Protein AF-A0A3R7E541-F1 (afdb_monomer_lite)

Structure (mmCIF, N/CA/C/O backbone):
data_AF-A0A3R7E541-F1
#
_entry.id   AF-A0A3R7E541-F1
#
loop_
_atom_site.group_PDB
_atom_site.id
_atom_site.type_symbol
_atom_site.label_atom_id
_atom_site.label_alt_id
_atom_site.label_comp_id
_atom_site.label_asym_id
_atom_site.label_entity_id
_atom_site.label_seq_id
_atom_site.pdbx_PDB_ins_code
_atom_site.Cartn_x
_atom_site.Cartn_y
_atom_site.Cartn_z
_atom_site.occupancy
_atom_site.B_iso_or_equiv
_atom_site.auth_seq_id
_atom_site.auth_comp_id
_atom_site.auth_asym_id
_atom_site.auth_atom_id
_atom_site.pdbx_PDB_model_num
ATOM 1 N N . MET A 1 1 ? 13.765 -0.729 16.289 1.00 45.84 1 MET A N 1
ATOM 2 C CA . MET A 1 1 ? 14.640 -0.623 15.097 1.00 45.84 1 MET A CA 1
ATOM 3 C C . MET A 1 1 ? 14.162 0.560 14.261 1.00 45.84 1 MET A C 1
ATOM 5 O O . MET A 1 1 ? 13.435 0.369 13.302 1.00 45.84 1 MET A O 1
ATOM 9 N N . THR A 1 2 ? 14.482 1.789 14.669 1.00 57.94 2 THR A N 1
ATOM 10 C CA . THR A 1 2 ? 14.036 3.013 13.983 1.00 57.94 2 THR A CA 1
ATOM 11 C C . THR A 1 2 ? 15.156 3.500 13.070 1.00 57.94 2 THR A C 1
ATOM 13 O O . THR A 1 2 ? 16.245 3.831 13.535 1.00 57.94 2 THR A O 1
ATOM 16 N N . LEU A 1 3 ? 14.934 3.464 11.756 1.00 66.19 3 LEU A N 1
ATOM 17 C CA . LEU A 1 3 ? 15.873 4.030 10.784 1.00 66.19 3 LEU A CA 1
ATOM 18 C C . LEU A 1 3 ? 15.785 5.560 10.832 1.00 66.19 3 LEU A C 1
ATOM 20 O O . LEU A 1 3 ? 14.710 6.106 11.062 1.00 66.19 3 LEU A O 1
ATOM 24 N N . ILE A 1 4 ? 16.917 6.243 10.643 1.00 73.56 4 ILE A N 1
ATOM 25 C CA . ILE A 1 4 ? 16.983 7.717 10.590 1.00 73.56 4 ILE A CA 1
ATOM 26 C C . ILE A 1 4 ? 16.303 8.229 9.313 1.00 73.56 4 ILE A C 1
ATOM 28 O O . ILE A 1 4 ? 15.654 9.271 9.307 1.00 73.56 4 ILE A O 1
ATOM 32 N N . THR A 1 5 ? 16.438 7.473 8.226 1.00 81.94 5 THR A N 1
ATOM 33 C CA . THR A 1 5 ? 15.821 7.784 6.941 1.00 81.94 5 THR A CA 1
ATOM 34 C C . THR A 1 5 ? 14.371 7.291 6.924 1.00 81.94 5 THR A C 1
ATOM 36 O O . THR A 1 5 ? 14.159 6.086 7.096 1.00 81.94 5 THR A O 1
ATOM 39 N N . PRO A 1 6 ? 13.376 8.174 6.715 1.00 84.62 6 PRO A N 1
ATOM 40 C CA . PRO A 1 6 ? 11.976 7.774 6.658 1.00 84.62 6 PRO A CA 1
ATOM 41 C C . PRO A 1 6 ? 11.667 6.988 5.379 1.00 84.62 6 PRO A C 1
ATOM 43 O O . PRO A 1 6 ? 12.275 7.206 4.329 1.00 84.62 6 PRO A O 1
ATOM 46 N N . GLU A 1 7 ? 10.683 6.095 5.457 1.00 88.88 7 GLU A N 1
ATOM 47 C CA . GLU A 1 7 ? 10.109 5.445 4.279 1.00 88.88 7 GLU A CA 1
ATOM 48 C C . GLU A 1 7 ? 9.089 6.384 3.620 1.00 88.88 7 GLU A C 1
ATOM 50 O O . GLU A 1 7 ? 8.198 6.917 4.280 1.00 88.88 7 GLU A O 1
ATOM 55 N N . THR A 1 8 ? 9.255 6.628 2.320 1.00 92.00 8 THR A N 1
ATOM 56 C CA . THR A 1 8 ? 8.498 7.632 1.547 1.00 92.00 8 THR A CA 1
ATOM 57 C C . THR A 1 8 ? 7.512 7.018 0.553 1.00 92.00 8 THR A C 1
ATOM 59 O O . THR A 1 8 ? 6.719 7.743 -0.043 1.00 92.00 8 THR A O 1
ATOM 62 N N . VAL A 1 9 ? 7.550 5.697 0.362 1.00 94.81 9 VAL A N 1
ATOM 63 C CA . VAL A 1 9 ? 6.665 4.951 -0.543 1.00 94.81 9 VAL A CA 1
ATOM 64 C C . VAL A 1 9 ? 5.692 4.081 0.254 1.00 94.81 9 VAL A C 1
ATOM 66 O O . VAL A 1 9 ? 6.038 3.616 1.337 1.00 94.81 9 VAL A O 1
ATOM 69 N N . PRO A 1 10 ? 4.475 3.821 -0.256 1.00 94.50 10 PRO A N 1
ATOM 70 C CA . PRO A 1 10 ? 3.484 3.018 0.460 1.00 94.50 10 PRO A CA 1
ATOM 71 C C . PRO A 1 10 ? 3.805 1.516 0.461 1.00 94.50 10 PRO A C 1
ATOM 73 O O . PRO A 1 10 ? 3.353 0.797 1.349 1.00 94.50 10 PRO A O 1
ATOM 76 N N . PHE A 1 11 ? 4.529 1.033 -0.551 1.00 96.25 11 PHE A N 1
ATOM 77 C CA . PHE A 1 11 ? 4.988 -0.349 -0.679 1.00 96.25 11 PHE A CA 1
ATOM 78 C C . PHE A 1 11 ? 6.099 -0.447 -1.728 1.00 96.25 11 PHE A C 1
ATOM 80 O O . PHE A 1 11 ? 6.320 0.467 -2.524 1.00 96.25 11 PHE A O 1
ATOM 87 N N . ARG A 1 12 ? 6.789 -1.590 -1.753 1.00 95.56 12 ARG A N 1
ATOM 88 C CA . ARG A 1 12 ? 7.852 -1.869 -2.720 1.00 95.56 12 ARG A CA 1
ATOM 89 C C . ARG A 1 12 ? 7.282 -2.167 -4.106 1.00 95.56 12 ARG A C 1
ATOM 91 O O . ARG A 1 12 ? 6.665 -3.208 -4.308 1.00 95.56 12 ARG A O 1
ATOM 98 N N . LEU A 1 13 ? 7.556 -1.281 -5.059 1.00 95.88 13 LEU A N 1
ATOM 99 C CA . LEU A 1 13 ? 7.254 -1.470 -6.478 1.00 95.88 13 LEU A CA 1
ATOM 100 C C . LEU A 1 13 ? 8.389 -0.888 -7.333 1.00 95.88 13 LEU A C 1
ATOM 102 O O . LEU A 1 13 ? 8.226 0.120 -8.014 1.00 95.88 13 LEU A O 1
ATOM 106 N N . THR A 1 14 ? 9.567 -1.500 -7.223 1.00 94.12 14 THR A N 1
ATOM 107 C CA . THR A 1 14 ? 10.782 -1.082 -7.937 1.00 94.12 14 THR A CA 1
ATOM 108 C C . THR A 1 14 ? 10.756 -1.507 -9.405 1.00 94.12 14 THR A C 1
ATOM 110 O O . THR A 1 14 ? 9.825 -2.193 -9.841 1.00 94.12 14 THR A O 1
ATOM 113 N N . ARG A 1 15 ? 11.760 -1.099 -10.189 1.00 93.12 15 ARG A N 1
ATOM 114 C CA . ARG A 1 15 ? 11.802 -1.395 -11.624 1.00 93.12 15 ARG A CA 1
ATOM 115 C C . ARG A 1 15 ? 11.861 -2.896 -11.881 1.00 93.12 15 ARG A C 1
ATOM 117 O O . ARG A 1 15 ? 11.079 -3.372 -12.688 1.00 93.12 15 ARG A O 1
ATOM 124 N N . ASP A 1 16 ? 12.684 -3.646 -11.159 1.00 94.56 16 ASP A N 1
ATOM 125 C CA . ASP A 1 16 ? 12.853 -5.088 -11.354 1.00 94.56 16 ASP A CA 1
ATOM 126 C C . ASP A 1 16 ? 11.559 -5.852 -11.014 1.00 94.56 16 ASP A C 1
ATOM 128 O O . ASP A 1 16 ? 11.212 -6.832 -11.676 1.00 94.56 16 ASP A O 1
ATOM 132 N N . VAL A 1 17 ? 10.788 -5.375 -10.025 1.00 94.69 17 VAL A N 1
ATOM 133 C CA . VAL A 1 17 ? 9.454 -5.925 -9.719 1.00 94.69 17 VAL A CA 1
ATOM 134 C C . VAL A 1 17 ? 8.478 -5.660 -10.866 1.00 94.69 17 VAL A C 1
ATOM 136 O O . VAL A 1 17 ? 7.712 -6.551 -11.229 1.00 94.69 17 VAL A O 1
ATOM 139 N N . VAL A 1 18 ? 8.496 -4.453 -11.442 1.00 95.19 18 VAL A N 1
ATOM 140 C CA . VAL A 1 18 ? 7.636 -4.087 -12.580 1.00 95.19 18 VAL A CA 1
ATOM 141 C C . VAL A 1 18 ? 8.036 -4.847 -13.846 1.00 95.19 18 VAL A C 1
ATOM 143 O O . VAL A 1 18 ? 7.162 -5.364 -14.539 1.00 95.19 18 VAL A O 1
ATOM 146 N N . ASP A 1 19 ? 9.333 -4.976 -14.117 1.00 94.38 19 ASP A N 1
ATOM 147 C CA . ASP A 1 19 ? 9.877 -5.706 -15.265 1.00 94.38 19 ASP A CA 1
ATOM 148 C C . ASP A 1 19 ? 9.519 -7.199 -15.189 1.00 94.38 19 ASP A C 1
ATOM 150 O O . ASP A 1 19 ? 9.182 -7.819 -16.201 1.00 94.38 19 ASP A O 1
ATOM 154 N N . GLY A 1 20 ? 9.475 -7.766 -13.977 1.00 93.50 20 GLY A N 1
ATOM 155 C CA . GLY A 1 20 ? 8.997 -9.129 -13.729 1.00 93.50 20 GLY A CA 1
ATOM 156 C C . GLY A 1 20 ? 7.530 -9.377 -14.117 1.00 93.50 20 GLY A C 1
ATOM 157 O O . GLY A 1 20 ? 7.135 -10.531 -14.281 1.00 93.50 20 GLY A O 1
ATOM 158 N N . MET A 1 21 ? 6.719 -8.328 -14.309 1.00 94.75 21 MET A N 1
ATOM 159 C CA . MET A 1 21 ? 5.319 -8.441 -14.754 1.00 94.75 21 MET A CA 1
ATOM 160 C C . MET A 1 21 ? 5.177 -8.550 -16.285 1.00 94.75 21 MET A C 1
ATOM 162 O O . MET A 1 21 ? 4.072 -8.757 -16.795 1.00 94.75 21 MET A O 1
ATOM 166 N N . GLY A 1 22 ? 6.283 -8.448 -17.029 1.00 93.31 22 GLY A N 1
ATOM 167 C CA . GLY A 1 22 ? 6.318 -8.560 -18.485 1.00 93.31 22 GLY A CA 1
ATOM 168 C C . GLY A 1 22 ? 5.964 -7.258 -19.207 1.00 93.31 22 GLY A C 1
ATOM 169 O O . GLY A 1 22 ? 5.999 -6.171 -18.639 1.00 93.31 22 GLY A O 1
ATOM 170 N N . CYS A 1 23 ? 5.605 -7.359 -20.489 1.00 92.88 23 CYS A N 1
ATOM 171 C CA . CYS A 1 23 ? 5.428 -6.195 -21.368 1.00 92.88 23 CYS A CA 1
ATOM 172 C C . CYS A 1 23 ? 4.313 -5.226 -20.943 1.00 92.88 23 CYS A C 1
ATOM 174 O O . CYS A 1 23 ? 4.368 -4.052 -21.293 1.00 92.88 23 CYS A O 1
ATOM 176 N N . ASN A 1 24 ? 3.320 -5.704 -20.188 1.00 92.81 24 ASN A N 1
ATOM 177 C CA . ASN A 1 24 ? 2.226 -4.873 -19.686 1.00 92.81 24 ASN A CA 1
ATOM 178 C C . ASN A 1 24 ? 2.573 -4.159 -18.368 1.00 92.81 24 ASN A C 1
ATOM 180 O O . ASN A 1 24 ? 1.816 -3.290 -17.938 1.00 92.81 24 ASN A O 1
ATOM 184 N N . GLY A 1 25 ? 3.678 -4.530 -17.708 1.00 93.88 25 GLY A N 1
ATOM 185 C CA . GLY A 1 25 ? 4.076 -3.976 -16.417 1.00 93.88 25 GLY A CA 1
ATOM 186 C C . GLY A 1 25 ? 2.926 -3.977 -15.402 1.00 93.88 25 GLY A C 1
ATOM 187 O O . GLY A 1 25 ? 2.244 -4.982 -15.191 1.00 93.88 25 GLY A O 1
ATOM 188 N N . VAL A 1 26 ? 2.675 -2.808 -14.808 1.00 95.19 26 VAL A N 1
ATOM 189 C CA . VAL A 1 26 ? 1.605 -2.612 -13.815 1.00 95.19 26 VAL A CA 1
ATOM 190 C C . VAL A 1 26 ? 0.214 -2.461 -14.434 1.00 95.19 26 VAL A C 1
ATOM 192 O O . VAL A 1 26 ? -0.773 -2.750 -13.759 1.00 95.19 26 VAL A O 1
ATOM 195 N N . ASP A 1 27 ? 0.113 -2.056 -15.703 1.00 91.62 27 ASP A N 1
ATOM 196 C CA . ASP A 1 27 ? -1.146 -1.674 -16.369 1.00 91.62 27 ASP A CA 1
ATOM 197 C C . ASP A 1 27 ? -1.994 -2.887 -16.811 1.00 91.62 27 ASP A C 1
ATOM 199 O O . ASP A 1 27 ? -2.972 -2.755 -17.544 1.00 91.62 27 ASP A O 1
ATOM 203 N N . GLY A 1 28 ? -1.634 -4.090 -16.356 1.00 90.50 28 GLY A N 1
ATOM 204 C CA . GLY A 1 28 ? -2.333 -5.336 -16.650 1.00 90.50 28 GLY A CA 1
ATOM 205 C C . GLY A 1 28 ? -2.951 -5.994 -15.416 1.00 90.50 28 GLY A C 1
ATOM 206 O O . GLY A 1 28 ? -3.745 -5.412 -14.676 1.00 90.50 28 GLY A O 1
ATOM 207 N N . VAL A 1 29 ? -2.589 -7.262 -15.209 1.00 94.94 29 VAL A N 1
ATOM 208 C CA . VAL A 1 29 ? -3.152 -8.115 -14.150 1.00 94.94 29 VAL A CA 1
ATOM 209 C C . VAL A 1 29 ? -2.912 -7.525 -12.760 1.00 94.94 29 VAL A C 1
ATOM 211 O O . VAL A 1 29 ? -3.794 -7.613 -11.913 1.00 94.94 29 VAL A O 1
ATOM 214 N N . PHE A 1 30 ? -1.760 -6.886 -12.537 1.00 96.44 30 PHE A N 1
ATOM 215 C CA . PHE A 1 30 ? -1.405 -6.306 -11.244 1.00 96.44 30 PHE A CA 1
ATOM 216 C C . PHE A 1 30 ? -2.421 -5.256 -10.775 1.00 96.44 30 PHE A C 1
ATOM 218 O O . PHE A 1 30 ? -3.035 -5.447 -9.727 1.00 96.44 30 PHE A O 1
ATOM 225 N N . THR A 1 31 ? -2.673 -4.209 -11.573 1.00 97.44 31 THR A N 1
ATOM 226 C CA . THR A 1 31 ? -3.649 -3.159 -11.221 1.00 97.44 31 THR A CA 1
ATOM 227 C C . THR A 1 31 ? -5.036 -3.748 -10.975 1.00 97.44 31 THR A C 1
ATOM 229 O O . THR A 1 31 ? -5.644 -3.471 -9.942 1.00 97.44 31 THR A O 1
ATOM 232 N N . ARG A 1 32 ? -5.505 -4.647 -11.850 1.00 96.88 32 ARG A N 1
ATOM 233 C CA . ARG A 1 32 ? -6.822 -5.284 -11.694 1.00 96.88 32 ARG A CA 1
ATOM 234 C C . ARG A 1 32 ? -6.922 -6.118 -10.411 1.00 96.88 32 ARG A C 1
ATOM 236 O O . ARG A 1 32 ? -7.931 -6.062 -9.714 1.00 96.88 32 ARG A O 1
ATOM 243 N N . CYS A 1 33 ? -5.882 -6.877 -10.071 1.00 97.69 33 CYS A N 1
ATOM 244 C CA . CYS A 1 33 ? -5.830 -7.640 -8.824 1.00 97.69 33 CYS A CA 1
ATOM 245 C C . CYS A 1 33 ? -5.812 -6.724 -7.593 1.00 97.69 33 CYS A C 1
ATOM 247 O O . CYS A 1 3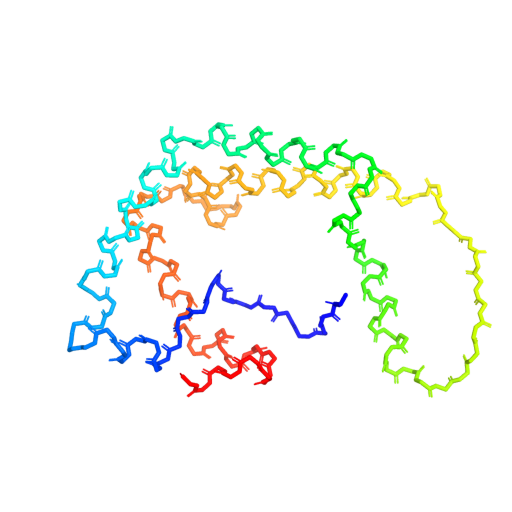3 ? -6.484 -7.024 -6.603 1.00 97.69 33 CYS A O 1
ATOM 249 N N . CYS A 1 34 ? -5.088 -5.604 -7.646 1.00 97.94 34 CYS A N 1
ATOM 250 C CA . CYS A 1 34 ? -5.081 -4.603 -6.581 1.00 97.94 34 CYS A CA 1
ATOM 251 C C . CYS A 1 34 ? -6.464 -3.972 -6.386 1.00 97.94 34 CYS A C 1
ATOM 253 O O . CYS A 1 34 ? -6.906 -3.844 -5.247 1.00 97.94 34 CYS A O 1
ATOM 255 N N . GLU A 1 35 ? -7.173 -3.640 -7.467 1.00 98.00 35 GLU A N 1
ATOM 256 C CA . GLU A 1 35 ? -8.538 -3.104 -7.407 1.00 98.00 35 GLU A CA 1
ATOM 257 C C . GLU A 1 35 ? -9.510 -4.090 -6.758 1.00 98.00 35 GLU A C 1
ATOM 259 O O . GLU A 1 35 ? -10.222 -3.726 -5.823 1.00 98.00 35 GLU A O 1
ATOM 264 N N . GLU A 1 36 ? -9.522 -5.352 -7.192 1.00 98.25 36 GLU A N 1
ATOM 265 C CA . GLU A 1 36 ? -10.402 -6.369 -6.602 1.00 98.25 36 GLU A CA 1
ATOM 266 C C . GLU A 1 36 ? -10.062 -6.642 -5.132 1.00 98.25 36 GLU A C 1
ATOM 268 O O . GLU A 1 36 ? -10.955 -6.729 -4.284 1.00 98.25 36 GLU A O 1
ATOM 273 N N . THR A 1 37 ? -8.773 -6.693 -4.795 1.00 98.00 37 THR A N 1
ATOM 274 C CA . THR A 1 37 ? -8.327 -6.846 -3.406 1.00 98.00 37 THR A CA 1
ATOM 275 C C . THR A 1 37 ? -8.792 -5.664 -2.559 1.00 98.00 37 THR A C 1
ATOM 277 O O . THR A 1 37 ? -9.381 -5.855 -1.494 1.00 98.00 37 THR A O 1
ATOM 280 N N . LEU A 1 38 ? -8.605 -4.435 -3.045 1.00 97.94 38 LEU A N 1
ATOM 281 C CA . LEU A 1 38 ? -8.994 -3.230 -2.324 1.00 97.94 38 LEU A CA 1
ATOM 282 C C . LEU A 1 38 ? -10.517 -3.122 -2.174 1.00 97.94 38 LEU A C 1
ATOM 284 O O . LEU A 1 38 ? -10.982 -2.749 -1.099 1.00 97.94 38 LEU A O 1
ATOM 288 N N . LYS A 1 39 ? -11.310 -3.545 -3.170 1.00 98.06 39 LYS A N 1
ATOM 289 C CA . LYS A 1 39 ? -12.777 -3.670 -3.042 1.00 98.06 39 LYS A CA 1
ATOM 290 C C . LYS A 1 39 ? -13.159 -4.577 -1.872 1.00 98.06 39 LYS A C 1
ATOM 292 O O . LYS A 1 39 ? -14.031 -4.216 -1.079 1.00 98.06 39 LYS A O 1
ATOM 297 N N . VAL A 1 40 ? -12.506 -5.734 -1.732 1.00 97.94 40 VAL A N 1
ATOM 298 C CA . VAL A 1 40 ? -12.761 -6.665 -0.619 1.00 97.94 40 VAL A CA 1
ATOM 299 C C . VAL A 1 40 ? -12.343 -6.053 0.720 1.00 97.94 40 VAL A C 1
ATOM 301 O O . VAL A 1 40 ? -13.123 -6.116 1.675 1.00 97.94 40 VAL A O 1
ATOM 304 N N . LEU A 1 41 ? -11.171 -5.414 0.780 1.00 97.12 41 LEU A N 1
ATOM 305 C CA . LEU A 1 41 ? -10.682 -4.732 1.982 1.00 97.12 41 LEU A CA 1
ATOM 306 C C . LEU A 1 41 ? -11.646 -3.629 2.434 1.00 97.12 41 LEU A C 1
ATOM 308 O O . LEU A 1 41 ? -12.034 -3.612 3.599 1.00 97.12 41 LEU A O 1
ATOM 312 N N . ARG A 1 42 ? -12.112 -2.766 1.519 1.00 96.38 42 ARG A N 1
ATOM 313 C CA . ARG A 1 42 ? -13.102 -1.721 1.834 1.00 96.38 42 ARG A CA 1
ATOM 314 C C . ARG A 1 42 ? -14.440 -2.328 2.277 1.00 96.38 42 ARG A C 1
ATOM 316 O O . ARG A 1 42 ? -15.000 -1.912 3.289 1.00 96.38 42 ARG A O 1
ATOM 323 N N . LYS A 1 43 ? -14.930 -3.372 1.591 1.00 97.19 43 LYS A N 1
ATOM 324 C CA . LYS A 1 43 ? -16.187 -4.073 1.938 1.00 97.19 43 LYS A CA 1
ATOM 325 C C . LYS A 1 43 ? -16.153 -4.699 3.337 1.00 97.19 43 LYS A C 1
ATOM 327 O O . LYS A 1 43 ? -17.187 -4.780 3.998 1.00 97.19 43 LYS A O 1
ATOM 332 N N . LYS A 1 44 ? -14.988 -5.178 3.779 1.00 96.88 44 LYS A N 1
ATOM 333 C CA . LYS A 1 44 ? -14.773 -5.786 5.102 1.00 96.88 44 LYS A CA 1
ATOM 334 C C . LYS A 1 44 ? -13.987 -4.879 6.056 1.00 96.88 44 LYS A C 1
ATOM 336 O O . LYS A 1 44 ? -13.466 -5.365 7.057 1.00 96.88 44 LYS A O 1
ATOM 341 N N . GLY A 1 45 ? -13.973 -3.567 5.805 1.00 95.62 45 GLY A N 1
ATOM 342 C CA . GLY A 1 45 ? -13.166 -2.607 6.560 1.00 95.62 45 GLY A CA 1
ATOM 343 C C . GLY A 1 45 ? -13.458 -2.590 8.062 1.00 95.62 45 GLY A C 1
ATOM 344 O O . GLY A 1 45 ? -12.527 -2.517 8.855 1.00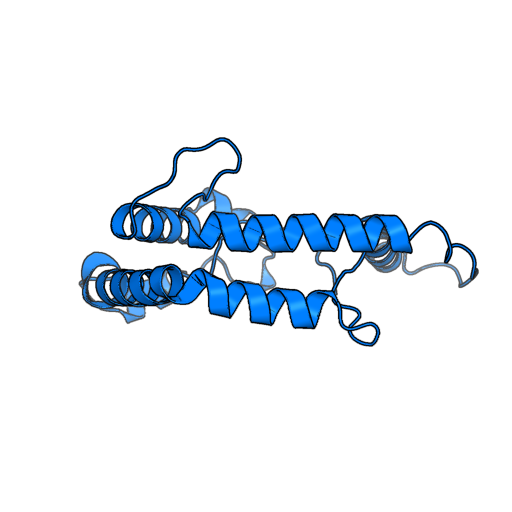 95.62 45 GLY A O 1
ATOM 345 N N . ASN A 1 46 ? -14.723 -2.762 8.467 1.00 94.25 46 ASN A N 1
ATOM 346 C CA . ASN A 1 46 ? -15.093 -2.827 9.888 1.00 94.25 46 ASN A CA 1
ATOM 347 C C . ASN A 1 46 ? -14.444 -4.018 10.604 1.00 94.25 46 ASN A C 1
ATOM 349 O O . ASN A 1 46 ? -13.935 -3.856 11.704 1.00 94.25 46 ASN A O 1
ATOM 353 N N . ALA A 1 47 ? -14.410 -5.196 9.970 1.00 95.69 47 ALA A N 1
ATOM 354 C CA . ALA A 1 47 ? -13.788 -6.378 10.565 1.00 95.69 47 ALA A CA 1
ATOM 355 C C . ALA A 1 47 ? -12.272 -6.187 10.732 1.00 95.69 47 ALA A C 1
ATOM 357 O O . ALA A 1 47 ? -11.716 -6.554 11.762 1.00 95.69 47 ALA A O 1
ATOM 358 N N . LEU A 1 48 ? -11.616 -5.568 9.744 1.00 94.12 48 LEU A N 1
ATOM 359 C CA . LEU A 1 48 ? -10.193 -5.230 9.825 1.00 94.12 48 LEU A CA 1
ATOM 360 C C . LEU A 1 48 ? -9.918 -4.209 10.934 1.00 94.12 48 LEU A C 1
ATOM 362 O O . LEU A 1 48 ? -8.986 -4.398 11.709 1.00 94.12 48 LEU A O 1
ATOM 366 N N . ALA A 1 49 ? -10.744 -3.165 11.045 1.00 92.81 49 ALA A N 1
ATOM 367 C CA . ALA A 1 49 ? -10.617 -2.164 12.100 1.00 92.81 49 ALA A CA 1
ATOM 368 C C . ALA A 1 49 ? -10.769 -2.781 13.497 1.00 92.81 49 ALA A C 1
ATOM 370 O O . ALA A 1 49 ? -9.966 -2.474 14.368 1.00 92.81 49 ALA A O 1
ATOM 371 N N . THR A 1 50 ? -11.721 -3.701 13.690 1.00 93.38 50 THR A N 1
ATOM 372 C CA . THR A 1 50 ? -11.890 -4.419 14.963 1.00 93.38 50 THR A CA 1
ATOM 373 C C . THR A 1 50 ? -10.671 -5.269 15.312 1.00 93.38 50 THR A C 1
ATOM 375 O O . THR A 1 50 ? -10.241 -5.280 16.459 1.00 93.38 50 THR A O 1
ATOM 378 N N . ILE A 1 51 ? -10.077 -5.967 14.338 1.00 92.50 51 ILE A N 1
ATOM 379 C CA . ILE A 1 51 ? -8.859 -6.753 14.584 1.00 92.50 51 ILE A CA 1
ATOM 380 C C . ILE A 1 51 ? -7.711 -5.833 15.024 1.00 92.50 51 ILE A C 1
ATOM 382 O O . ILE A 1 51 ? -7.017 -6.141 15.987 1.00 92.50 51 ILE A O 1
ATOM 386 N N . VAL A 1 52 ? -7.530 -4.690 14.353 1.00 89.38 52 VAL A N 1
ATOM 387 C CA . VAL A 1 52 ? -6.498 -3.703 14.715 1.00 89.38 52 VAL A CA 1
ATOM 388 C C . VAL A 1 52 ? -6.768 -3.087 16.092 1.00 89.38 52 VAL A C 1
ATOM 390 O O . VAL A 1 52 ? -5.835 -2.952 16.875 1.00 89.38 52 VAL A O 1
ATOM 393 N N . GLU A 1 53 ? -8.024 -2.769 16.417 1.00 88.56 53 GLU A N 1
ATOM 394 C CA . GLU A 1 53 ? -8.439 -2.294 17.747 1.00 88.56 53 GLU A CA 1
ATOM 395 C C . GLU A 1 53 ? -8.022 -3.274 18.848 1.00 88.56 53 GLU A C 1
ATOM 397 O O . GLU A 1 53 ? -7.442 -2.856 19.847 1.00 88.56 53 GLU A O 1
ATOM 402 N N . VAL A 1 54 ? -8.239 -4.577 18.646 1.00 89.94 54 VAL A N 1
ATOM 403 C CA . VAL A 1 54 ? -7.843 -5.606 19.620 1.00 89.94 54 VAL A CA 1
ATOM 404 C C . VAL A 1 54 ? -6.333 -5.601 19.867 1.00 89.94 54 VAL A C 1
ATOM 406 O O . VAL A 1 54 ? -5.919 -5.630 21.020 1.00 89.94 54 VAL A O 1
ATOM 409 N N . PHE A 1 55 ? -5.510 -5.522 18.817 1.00 84.44 55 PHE A N 1
ATOM 410 C CA . PHE A 1 55 ? -4.049 -5.489 18.973 1.00 84.44 55 PHE A CA 1
ATOM 411 C C . PHE A 1 55 ? -3.539 -4.206 19.632 1.00 84.44 55 PHE A C 1
ATOM 413 O O . PHE A 1 55 ? -2.552 -4.242 20.359 1.00 84.44 55 PHE A O 1
ATOM 420 N N . ILE A 1 56 ? -4.197 -3.076 19.373 1.00 82.81 56 ILE A N 1
ATOM 421 C CA . ILE A 1 56 ? -3.814 -1.784 19.944 1.00 82.81 56 ILE A CA 1
ATOM 422 C C . ILE A 1 56 ? -4.092 -1.727 21.451 1.00 82.81 56 ILE A C 1
ATOM 424 O O . ILE A 1 56 ? -3.332 -1.098 22.184 1.00 82.81 56 ILE A O 1
ATOM 428 N N . HIS A 1 57 ? -5.166 -2.377 21.899 1.00 80.69 57 HIS A N 1
ATOM 429 C CA . HIS A 1 57 ? -5.569 -2.425 23.303 1.00 80.69 57 HIS A CA 1
ATOM 430 C C . HIS A 1 57 ? -4.958 -3.599 24.086 1.00 80.69 57 HIS A C 1
ATOM 432 O O . HIS A 1 57 ? -5.269 -3.748 25.267 1.00 80.69 57 HIS A O 1
ATOM 438 N N . ASP A 1 58 ? -4.114 -4.431 23.466 1.00 84.19 58 ASP A N 1
ATOM 439 C CA . ASP A 1 58 ? -3.418 -5.515 24.164 1.00 84.19 58 ASP A CA 1
ATOM 440 C C . ASP A 1 58 ? -2.292 -4.940 25.051 1.00 84.19 58 ASP A C 1
ATOM 442 O O . ASP A 1 58 ? -1.295 -4.439 24.521 1.00 84.19 58 ASP A O 1
ATOM 446 N N . PRO A 1 59 ? -2.399 -5.026 26.395 1.00 74.19 59 PRO A N 1
ATOM 447 C CA . PRO A 1 59 ? -1.419 -4.444 27.314 1.00 74.19 59 PRO A CA 1
ATOM 448 C C . PRO A 1 59 ? -0.050 -5.141 27.273 1.00 74.19 59 PRO A C 1
ATOM 450 O O . PRO A 1 59 ? 0.917 -4.626 27.829 1.00 74.19 59 PRO A O 1
ATOM 453 N N . LEU A 1 60 ? 0.054 -6.319 26.647 1.00 74.88 60 LEU A N 1
ATOM 454 C CA . LEU A 1 60 ? 1.312 -7.055 26.507 1.00 74.88 60 LEU A CA 1
ATOM 455 C C . LEU A 1 60 ? 2.034 -6.745 25.190 1.00 74.88 60 LEU A C 1
ATOM 457 O O . LEU A 1 60 ? 3.195 -7.130 25.021 1.00 74.88 60 LEU A O 1
ATOM 461 N N . TYR A 1 61 ? 1.376 -6.061 24.253 1.00 66.31 61 TYR A N 1
ATOM 462 C CA . TYR A 1 61 ? 1.914 -5.815 22.923 1.00 66.31 61 TYR A CA 1
ATOM 463 C C . TYR A 1 61 ? 2.465 -4.391 22.806 1.00 66.31 61 TYR A C 1
ATOM 465 O O . TYR A 1 61 ? 1.737 -3.424 22.613 1.00 66.31 61 TYR A O 1
ATOM 473 N N . ASN A 1 62 ? 3.789 -4.247 22.896 1.00 66.88 62 ASN A N 1
ATOM 474 C CA . ASN A 1 62 ? 4.452 -2.944 22.818 1.00 66.88 62 ASN A CA 1
ATOM 475 C C . ASN A 1 62 ? 4.788 -2.588 21.354 1.00 66.88 62 ASN A C 1
ATOM 477 O O . ASN A 1 62 ? 5.913 -2.772 20.885 1.00 66.88 62 ASN A O 1
ATOM 481 N N . TRP A 1 63 ? 3.772 -2.162 20.600 1.00 70.12 63 TRP A N 1
ATOM 482 C CA . TRP A 1 63 ? 3.844 -1.938 19.147 1.00 70.12 63 TRP A CA 1
ATOM 483 C C . TRP A 1 63 ? 4.265 -0.523 18.744 1.00 70.12 63 TRP A C 1
ATOM 485 O O . TRP A 1 63 ? 4.744 -0.309 17.627 1.00 70.12 63 TRP A O 1
ATOM 495 N N . THR A 1 64 ? 4.122 0.445 19.648 1.00 64.75 64 THR A N 1
ATOM 496 C CA . THR A 1 64 ? 4.561 1.825 19.444 1.00 64.75 64 THR A CA 1
ATOM 497 C C . THR A 1 64 ? 5.917 2.068 20.086 1.00 64.75 64 THR A C 1
ATOM 499 O O . THR A 1 64 ? 6.088 1.906 21.292 1.00 64.75 64 THR A O 1
ATOM 502 N N . LEU A 1 65 ? 6.871 2.570 19.306 1.00 62.56 65 LEU A N 1
ATOM 503 C CA . LEU A 1 65 ? 7.971 3.352 19.863 1.00 62.56 65 LEU A CA 1
ATOM 504 C C . LEU A 1 65 ? 7.506 4.805 19.890 1.00 62.56 65 LEU A C 1
ATOM 506 O O . LEU A 1 65 ? 7.184 5.352 18.833 1.00 62.56 65 LEU A O 1
ATOM 510 N N . SER A 1 66 ? 7.459 5.427 21.071 1.00 63.88 66 SER A N 1
ATOM 511 C CA . SER A 1 66 ? 7.182 6.862 21.144 1.00 63.88 66 SER A CA 1
ATOM 512 C C . SER A 1 66 ? 8.231 7.611 20.304 1.00 63.88 66 SER A C 1
ATOM 514 O O . SER A 1 66 ? 9.399 7.204 20.283 1.00 63.88 66 SER A O 1
ATOM 516 N N . PRO A 1 67 ? 7.864 8.684 19.579 1.00 61.31 67 PRO A N 1
ATOM 517 C CA . PRO A 1 67 ? 8.817 9.441 18.766 1.00 61.31 67 PRO A CA 1
ATOM 518 C C . PRO A 1 67 ? 10.047 9.900 19.565 1.00 61.31 67 PRO A C 1
ATOM 520 O O . PRO A 1 67 ? 11.156 9.896 19.036 1.00 61.31 67 PRO A O 1
ATOM 523 N N . GLY A 1 68 ? 9.872 10.202 20.858 1.00 64.31 68 GLY A N 1
ATOM 524 C CA . GLY A 1 68 ? 10.964 10.495 21.790 1.00 64.31 68 GLY A CA 1
ATOM 525 C C . GLY A 1 68 ? 11.925 9.317 21.974 1.00 64.31 68 GLY A C 1
ATOM 526 O O . GLY A 1 68 ? 13.128 9.475 21.779 1.00 64.31 68 GLY A O 1
ATOM 527 N N . ARG A 1 69 ? 11.410 8.108 22.241 1.00 66.56 69 ARG A N 1
ATOM 528 C CA . ARG A 1 69 ? 12.227 6.883 22.337 1.00 66.56 69 ARG A CA 1
ATOM 529 C C . ARG A 1 69 ? 12.865 6.502 20.999 1.00 66.56 69 ARG A C 1
ATOM 531 O O . ARG A 1 69 ? 13.997 6.031 20.973 1.00 66.56 69 ARG A O 1
ATOM 538 N N . ALA A 1 70 ? 12.178 6.734 19.880 1.00 67.19 70 ALA A N 1
ATOM 539 C CA . ALA A 1 70 ? 12.719 6.509 18.542 1.00 67.19 70 ALA A CA 1
ATOM 540 C C . ALA A 1 70 ? 13.924 7.415 18.247 1.00 67.19 70 ALA A C 1
ATOM 542 O O . ALA A 1 70 ? 14.913 6.926 17.701 1.00 67.19 70 ALA A O 1
ATOM 543 N N . LEU A 1 71 ? 13.846 8.695 18.634 1.00 65.94 71 LEU A N 1
ATOM 544 C CA . LEU A 1 71 ? 14.930 9.674 18.520 1.00 65.94 71 LEU A CA 1
ATOM 545 C C . LEU A 1 71 ? 16.076 9.379 19.492 1.00 65.94 71 LEU A C 1
ATOM 547 O O . LEU A 1 71 ? 17.231 9.526 19.108 1.00 65.94 71 LEU A O 1
ATOM 551 N N . GLN A 1 72 ? 15.777 8.933 20.715 1.00 68.50 72 GLN A N 1
ATOM 552 C CA . GLN A 1 72 ? 16.787 8.508 21.688 1.00 68.50 72 GLN A CA 1
ATOM 553 C C . GLN A 1 72 ? 17.595 7.325 21.135 1.00 68.50 72 GLN A C 1
ATOM 555 O O . GLN A 1 72 ? 18.804 7.423 20.989 1.00 68.50 72 GLN A O 1
ATOM 560 N N . VAL A 1 73 ? 16.918 6.274 20.655 1.00 67.56 73 VAL A N 1
ATOM 561 C CA . VAL A 1 73 ? 17.560 5.106 20.021 1.00 67.56 73 VAL A CA 1
ATOM 562 C C . VAL A 1 73 ? 18.346 5.482 18.755 1.00 67.56 73 VAL A C 1
ATOM 564 O O . VAL A 1 73 ? 19.315 4.808 18.400 1.00 67.56 73 VAL A O 1
ATOM 567 N N . GLN A 1 74 ? 17.933 6.535 18.043 1.00 68.44 74 GLN A N 1
ATOM 568 C CA . GLN A 1 74 ? 18.678 7.070 16.900 1.00 68.44 74 GLN A CA 1
ATOM 569 C C . GLN A 1 74 ? 19.922 7.862 17.333 1.00 68.44 74 GLN A C 1
ATOM 571 O O . GLN A 1 74 ? 20.958 7.718 16.686 1.00 68.44 74 GLN A O 1
ATOM 576 N N . LYS A 1 75 ? 19.845 8.649 18.417 1.00 67.44 75 LYS A N 1
ATOM 577 C CA . LYS A 1 75 ? 20.984 9.371 19.014 1.00 67.44 75 LYS A CA 1
ATOM 578 C C . LYS A 1 75 ? 22.013 8.409 19.602 1.00 67.44 75 LYS A C 1
ATOM 580 O O . LYS A 1 75 ? 23.183 8.508 19.256 1.00 67.44 75 LYS A O 1
ATOM 585 N N . ASP A 1 76 ? 21.564 7.411 20.357 1.00 63.28 76 ASP A N 1
ATOM 586 C CA . ASP A 1 76 ? 22.423 6.403 20.992 1.00 63.28 76 ASP A CA 1
ATOM 587 C C . ASP A 1 76 ? 23.173 5.532 19.960 1.00 63.28 76 ASP A C 1
ATOM 589 O O . ASP A 1 76 ? 24.196 4.927 20.260 1.00 63.28 76 ASP A O 1
ATOM 593 N N . LYS A 1 77 ? 22.687 5.460 18.710 1.00 60.53 77 LYS A N 1
ATOM 594 C CA . LYS A 1 77 ? 23.396 4.804 17.595 1.00 60.53 77 LYS A CA 1
ATOM 595 C C . LYS A 1 77 ? 24.412 5.698 16.883 1.00 60.53 77 LYS A C 1
ATOM 597 O O . LYS A 1 77 ? 25.262 5.164 16.172 1.00 60.53 77 LYS A O 1
ATOM 602 N N . ALA A 1 78 ? 24.291 7.018 17.010 1.00 56.84 78 ALA A N 1
ATOM 603 C CA . ALA A 1 78 ? 25.231 7.986 16.452 1.00 56.84 78 ALA A CA 1
ATOM 604 C C . ALA A 1 78 ? 26.381 8.280 17.432 1.00 56.84 78 ALA A C 1
ATOM 606 O O . ALA A 1 78 ? 27.525 8.392 16.996 1.00 56.84 78 ALA A O 1
ATOM 607 N N . ASP A 1 79 ? 26.085 8.310 18.734 1.00 50.31 79 ASP A N 1
ATOM 608 C CA . ASP A 1 79 ? 27.040 8.532 19.824 1.00 50.31 79 ASP A CA 1
ATOM 609 C C . ASP A 1 79 ? 27.413 7.202 20.496 1.00 50.31 79 ASP A C 1
ATOM 611 O O . ASP A 1 79 ? 26.958 6.878 21.588 1.00 50.31 79 ASP A O 1
ATOM 615 N N . ASN A 1 80 ? 28.253 6.398 19.843 1.00 50.44 80 ASN A N 1
ATOM 616 C CA . ASN A 1 80 ? 28.817 5.196 20.465 1.00 50.44 80 ASN A CA 1
ATOM 617 C C . ASN A 1 80 ? 30.149 5.516 21.171 1.00 50.44 80 ASN A C 1
ATOM 619 O O . ASN A 1 80 ? 31.169 4.893 20.893 1.00 50.44 80 ASN A O 1
ATOM 623 N N . ASP A 1 81 ? 30.124 6.510 22.062 1.00 45.25 81 ASP A N 1
ATOM 624 C CA . ASP A 1 81 ? 31.129 6.723 23.103 1.00 45.25 81 ASP A CA 1
ATOM 625 C C . ASP A 1 81 ? 30.447 7.363 24.328 1.00 45.25 81 ASP A C 1
ATOM 627 O O . ASP A 1 81 ? 29.830 8.420 24.234 1.00 45.25 81 ASP A O 1
ATOM 631 N N . VAL A 1 82 ? 30.630 6.727 25.490 1.00 37.38 82 VAL A N 1
ATOM 632 C CA . VAL A 1 82 ? 30.226 7.149 26.850 1.00 37.38 82 VAL A CA 1
ATOM 633 C C . VAL A 1 82 ? 28.834 6.705 27.350 1.00 37.38 82 VAL A C 1
ATOM 635 O O . VAL A 1 82 ? 27.848 7.426 27.328 1.00 37.38 82 VAL A O 1
ATOM 638 N N . GLN A 1 83 ? 28.858 5.506 27.941 1.00 37.31 83 GLN A N 1
ATOM 639 C CA . GLN A 1 83 ? 28.299 5.126 29.248 1.00 37.31 83 GLN A CA 1
ATOM 640 C C . GLN A 1 83 ? 26.832 5.470 29.602 1.00 37.31 83 GLN A C 1
ATOM 642 O O . GLN A 1 83 ? 26.480 6.593 29.939 1.00 37.31 83 GLN A O 1
ATOM 647 N N . MET A 1 84 ? 26.055 4.383 29.701 1.00 47.94 84 MET A N 1
ATOM 648 C CA . MET A 1 84 ? 24.910 4.100 30.587 1.00 47.94 84 MET A CA 1
ATOM 649 C C . MET A 1 84 ? 24.627 5.102 31.721 1.00 47.94 84 MET A C 1
ATOM 651 O O . MET A 1 84 ? 25.537 5.392 32.495 1.00 47.94 84 MET A O 1
ATOM 655 N N . LEU A 1 85 ? 23.338 5.462 31.862 1.00 41.03 85 LEU A N 1
ATOM 656 C CA . LEU A 1 85 ? 22.517 5.824 33.048 1.00 41.03 85 LEU A CA 1
ATOM 657 C C . LEU A 1 85 ? 21.408 6.776 32.519 1.00 41.03 85 LEU A C 1
ATOM 659 O O . LEU A 1 85 ? 21.728 7.751 31.856 1.00 41.03 85 LEU A O 1
ATOM 663 N N . VAL A 1 86 ? 20.096 6.564 32.662 1.00 38.03 86 VAL A N 1
ATOM 664 C CA . VAL A 1 86 ? 19.304 6.323 33.877 1.00 38.03 86 VAL A CA 1
ATOM 665 C C . VAL A 1 86 ? 17.874 5.879 33.516 1.00 38.03 86 VAL A C 1
ATOM 667 O O . VAL A 1 86 ? 17.286 6.364 32.549 1.00 38.03 86 VAL A O 1
ATOM 670 N N . ASP A 1 87 ? 17.293 5.029 34.363 1.00 42.94 87 ASP A N 1
ATOM 671 C CA . ASP A 1 87 ? 15.846 4.894 34.542 1.00 42.94 87 ASP A CA 1
ATOM 672 C C . ASP A 1 87 ? 15.255 6.211 35.082 1.00 42.94 87 ASP A C 1
ATOM 674 O O . ASP A 1 87 ? 15.708 6.666 36.133 1.00 42.94 87 ASP A O 1
ATOM 678 N N . ALA A 1 88 ? 14.265 6.806 34.395 1.00 42.97 88 ALA A N 1
ATOM 679 C CA . ALA A 1 88 ? 13.160 7.609 34.966 1.00 42.97 88 ALA A CA 1
ATOM 680 C C . ALA A 1 88 ? 12.387 8.394 33.880 1.00 42.97 88 ALA A C 1
ATOM 682 O O . ALA A 1 88 ? 12.768 9.511 33.547 1.00 42.97 88 ALA A O 1
ATOM 683 N N . ALA A 1 89 ? 11.283 7.831 33.370 1.00 40.31 89 ALA A N 1
ATOM 684 C CA . ALA A 1 89 ? 10.102 8.558 32.860 1.00 40.31 89 ALA A CA 1
ATOM 685 C C . ALA A 1 89 ? 9.047 7.535 32.391 1.00 40.31 89 ALA A C 1
ATOM 687 O O . ALA A 1 89 ? 8.907 7.277 31.200 1.00 40.31 89 ALA A O 1
ATOM 688 N N . ALA A 1 90 ? 8.362 6.877 33.330 1.00 47.84 90 ALA A N 1
ATOM 689 C CA . ALA A 1 90 ? 7.325 5.889 33.011 1.00 47.84 90 ALA A CA 1
ATOM 690 C C . ALA A 1 90 ? 5.884 6.422 33.150 1.00 47.84 90 ALA A C 1
ATOM 692 O O . ALA A 1 90 ? 4.970 5.715 32.747 1.00 47.84 90 ALA A O 1
ATOM 693 N N . ASP A 1 91 ? 5.673 7.646 33.652 1.00 47.09 91 ASP A N 1
ATOM 694 C CA . ASP A 1 91 ? 4.318 8.158 33.947 1.00 47.09 91 ASP A CA 1
ATOM 695 C C . ASP A 1 91 ? 3.723 9.088 32.869 1.00 47.09 91 ASP A C 1
ATOM 697 O O . ASP A 1 91 ? 2.507 9.192 32.781 1.00 47.09 91 ASP A O 1
ATOM 701 N N . ASP A 1 92 ? 4.534 9.728 32.015 1.00 49.19 92 ASP A N 1
ATOM 702 C CA . ASP A 1 92 ? 4.048 10.651 30.956 1.00 49.19 92 ASP A CA 1
ATOM 703 C C . ASP A 1 92 ? 3.972 9.985 29.561 1.00 49.19 92 ASP A C 1
ATOM 705 O O . ASP A 1 92 ? 3.451 10.538 28.592 1.00 49.19 92 ASP A O 1
ATOM 709 N N . ASP A 1 93 ? 4.506 8.767 29.433 1.00 55.28 93 ASP A N 1
ATOM 710 C CA . ASP A 1 93 ? 4.570 8.039 28.159 1.00 55.28 93 ASP A CA 1
ATOM 711 C C . ASP A 1 93 ? 3.241 7.325 27.821 1.00 55.28 93 ASP A C 1
ATOM 713 O O . ASP A 1 93 ? 2.959 7.108 26.643 1.00 55.28 93 ASP A O 1
ATOM 717 N N . ASP A 1 94 ? 2.402 6.986 28.809 1.00 56.19 94 ASP A N 1
ATOM 718 C CA . ASP A 1 94 ? 1.189 6.176 28.588 1.00 56.19 94 ASP A CA 1
ATOM 719 C C . ASP A 1 94 ? 0.061 6.969 27.897 1.00 56.19 94 ASP A C 1
ATOM 721 O O . ASP A 1 94 ? -0.551 6.483 26.941 1.00 56.19 94 ASP A O 1
ATOM 725 N N . GLU A 1 95 ? -0.144 8.243 28.270 1.00 57.31 95 GLU A N 1
ATOM 726 C CA . GLU A 1 95 ? -1.094 9.134 27.576 1.00 57.31 95 GLU A CA 1
ATOM 727 C C . GLU A 1 95 ? -0.682 9.375 26.113 1.00 57.31 95 GLU A C 1
ATOM 729 O O . GLU A 1 95 ? -1.517 9.358 25.203 1.00 57.31 95 GLU A O 1
ATOM 734 N N . ASN A 1 96 ? 0.622 9.521 25.860 1.00 66.25 96 ASN A N 1
ATOM 735 C CA . ASN A 1 96 ? 1.167 9.708 24.516 1.00 66.25 96 ASN A CA 1
ATOM 736 C C . ASN A 1 96 ? 1.021 8.449 23.641 1.00 66.25 96 ASN A C 1
ATOM 738 O O . ASN A 1 96 ? 0.799 8.555 22.429 1.00 66.25 96 ASN A O 1
ATOM 742 N N . VAL A 1 97 ? 1.122 7.255 24.232 1.00 68.00 97 VAL A N 1
ATOM 743 C CA . VAL A 1 97 ? 0.919 5.978 23.531 1.00 68.00 97 VAL A CA 1
ATOM 744 C C . VAL A 1 97 ? -0.557 5.754 23.208 1.00 68.00 97 VAL A C 1
ATOM 746 O O . VAL A 1 97 ? -0.871 5.371 22.079 1.00 68.00 97 VAL A O 1
ATOM 749 N N . ALA A 1 98 ? -1.468 6.053 24.137 1.00 72.31 98 ALA A N 1
ATOM 750 C CA . ALA A 1 98 ? -2.910 5.953 23.905 1.00 72.31 98 ALA A CA 1
ATOM 751 C C . ALA A 1 98 ? -3.402 6.921 22.809 1.00 72.31 98 ALA A C 1
ATOM 753 O O . ALA A 1 98 ? -4.228 6.557 21.965 1.00 72.31 98 ALA A O 1
ATOM 754 N N . ASP A 1 99 ? -2.861 8.139 22.758 1.00 79.12 99 ASP A N 1
ATOM 755 C CA . ASP A 1 99 ? -3.176 9.091 21.688 1.00 79.12 99 ASP A CA 1
ATOM 756 C C . ASP A 1 99 ? -2.579 8.649 20.335 1.00 79.12 99 ASP A C 1
ATOM 758 O O . ASP A 1 99 ? -3.250 8.677 19.298 1.00 79.12 99 ASP A O 1
ATOM 762 N N . LEU A 1 100 ? -1.344 8.135 20.323 1.00 80.06 10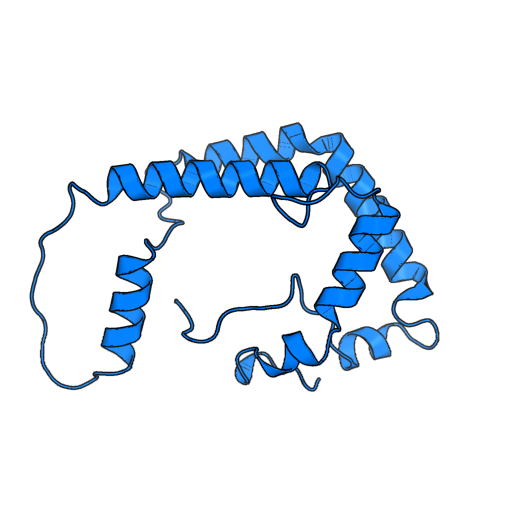0 LEU A N 1
ATOM 763 C CA . LEU A 1 100 ? -0.728 7.564 19.119 1.00 80.06 100 LEU A CA 1
ATOM 764 C C . LEU A 1 100 ? -1.521 6.360 18.583 1.00 80.06 100 LEU A C 1
ATOM 766 O O . LEU A 1 100 ? -1.754 6.257 17.376 1.00 80.06 100 LEU A O 1
ATOM 770 N N . ALA A 1 101 ? -1.985 5.492 19.479 1.00 81.62 101 ALA A N 1
ATOM 771 C CA . ALA A 1 101 ? -2.885 4.381 19.203 1.00 81.62 101 ALA A CA 1
ATOM 772 C C . ALA A 1 101 ? -4.159 4.822 18.476 1.00 81.62 101 ALA A C 1
ATOM 774 O O . ALA A 1 101 ? -4.467 4.329 17.383 1.00 81.62 101 ALA A O 1
ATOM 775 N N . ALA A 1 102 ? -4.861 5.804 19.040 1.00 84.56 102 ALA A N 1
ATOM 776 C CA . ALA A 1 102 ? -6.073 6.355 18.450 1.00 84.56 102 ALA A CA 1
ATOM 777 C C . ALA A 1 102 ? -5.813 6.958 17.057 1.00 84.56 102 ALA A C 1
ATOM 779 O O . ALA A 1 102 ? -6.581 6.719 16.118 1.00 84.56 102 ALA A O 1
ATOM 780 N N . ARG A 1 103 ? -4.700 7.685 16.885 1.00 85.75 103 ARG A N 1
ATOM 781 C CA . ARG A 1 103 ? -4.299 8.283 15.598 1.00 85.75 103 ARG A CA 1
ATOM 782 C C . ARG A 1 103 ? -4.002 7.231 14.530 1.00 85.75 103 ARG A C 1
ATOM 784 O O . ARG A 1 103 ? -4.430 7.386 13.386 1.00 85.75 103 ARG A O 1
ATOM 791 N N . VAL A 1 104 ? -3.296 6.155 14.882 1.00 86.50 104 VAL A N 1
ATOM 792 C CA . VAL A 1 104 ? -2.987 5.058 13.950 1.00 86.50 104 VAL A CA 1
ATOM 793 C C . VAL A 1 104 ? -4.264 4.345 13.520 1.00 86.50 104 VAL A C 1
ATOM 795 O O . VAL A 1 104 ? -4.472 4.128 12.324 1.00 86.50 104 VAL A O 1
ATOM 798 N N . LEU A 1 105 ? -5.163 4.049 14.460 1.00 90.38 105 LEU A N 1
ATOM 799 C CA . LEU A 1 105 ? -6.448 3.433 14.147 1.00 90.38 105 LEU A CA 1
ATOM 800 C C . LEU A 1 105 ? -7.305 4.321 13.234 1.00 90.38 105 LEU A C 1
ATOM 802 O O . LEU A 1 105 ? -7.867 3.840 12.245 1.00 90.38 105 LEU A O 1
ATOM 806 N N . LEU A 1 106 ? -7.382 5.622 13.533 1.00 91.56 106 LEU A N 1
ATOM 807 C CA . LEU A 1 106 ? -8.066 6.596 12.683 1.00 91.56 106 LEU A CA 1
ATOM 808 C C . LEU A 1 106 ? -7.481 6.584 11.267 1.00 91.56 106 LEU A C 1
ATOM 810 O O . LEU A 1 106 ? -8.228 6.546 10.288 1.00 91.56 106 LEU A O 1
ATOM 814 N N . ARG A 1 107 ? -6.150 6.537 11.151 1.00 91.62 107 ARG A N 1
ATOM 815 C CA . ARG A 1 107 ? -5.460 6.498 9.862 1.00 91.62 107 ARG A CA 1
ATOM 816 C C . ARG A 1 107 ? -5.776 5.232 9.064 1.00 91.62 107 ARG A C 1
ATOM 818 O O . ARG A 1 107 ? -5.989 5.318 7.855 1.00 91.62 107 ARG A O 1
ATOM 825 N N . VAL A 1 108 ? -5.851 4.070 9.715 1.00 92.69 108 VAL A N 1
ATOM 826 C CA . VAL A 1 108 ? -6.258 2.808 9.070 1.00 92.69 108 VAL A CA 1
ATOM 827 C C . VAL A 1 108 ? -7.691 2.910 8.541 1.00 92.69 108 VAL A C 1
ATOM 829 O O . VAL A 1 108 ? -7.942 2.571 7.383 1.00 92.69 108 VAL A O 1
ATOM 832 N N . LYS A 1 109 ? -8.623 3.437 9.348 1.00 93.88 109 LYS A N 1
ATOM 833 C CA . LYS A 1 109 ? -10.024 3.645 8.940 1.00 93.88 109 LYS A CA 1
ATOM 834 C C . LYS A 1 109 ? -10.128 4.588 7.737 1.00 93.88 109 LYS A C 1
ATOM 836 O O . LYS A 1 109 ? -10.816 4.264 6.772 1.00 93.88 109 LYS A O 1
ATOM 841 N N . GLN A 1 110 ? -9.388 5.695 7.753 1.00 94.94 110 GLN A N 1
ATOM 842 C CA . GLN A 1 110 ? -9.313 6.651 6.643 1.00 94.94 110 GLN A CA 1
ATOM 843 C C . GLN A 1 110 ? -8.822 5.999 5.342 1.00 94.94 110 GLN A C 1
ATOM 845 O O . GLN A 1 110 ? -9.477 6.127 4.306 1.00 94.94 110 GLN A O 1
ATOM 850 N N . LYS A 1 111 ? -7.731 5.221 5.388 1.00 95.12 111 LYS A N 1
ATOM 851 C CA . LYS A 1 111 ? -7.211 4.511 4.205 1.00 95.12 111 LYS A CA 1
ATOM 852 C C . LYS A 1 111 ? -8.212 3.504 3.635 1.00 95.12 111 LYS A C 1
ATOM 854 O O . LYS A 1 111 ? -8.376 3.424 2.418 1.00 95.12 111 LYS A O 1
ATOM 859 N N . LEU A 1 112 ? -8.929 2.778 4.497 1.00 95.69 112 LEU A N 1
ATOM 860 C CA . LEU A 1 112 ? -9.995 1.848 4.090 1.00 95.69 112 LEU A CA 1
ATOM 861 C C . LEU A 1 112 ? -11.222 2.558 3.496 1.00 95.69 112 LEU A C 1
ATOM 863 O O . LEU A 1 112 ? -11.993 1.941 2.765 1.00 95.69 112 LEU A O 1
ATOM 867 N N . GLN A 1 113 ? -11.409 3.845 3.778 1.00 94.31 113 GLN A N 1
ATOM 868 C CA . GLN A 1 113 ? -12.468 4.672 3.196 1.00 94.31 113 GLN A CA 1
ATOM 869 C C . GLN A 1 113 ? -12.028 5.388 1.907 1.00 94.31 113 GLN A C 1
ATOM 871 O O . GLN A 1 113 ? -12.874 5.902 1.180 1.00 94.31 113 GLN A O 1
ATOM 876 N N . GLY A 1 114 ? -10.732 5.357 1.578 1.00 94.62 114 GLY A N 1
ATOM 877 C CA . GLY A 1 114 ? -10.165 5.977 0.378 1.00 94.62 114 GL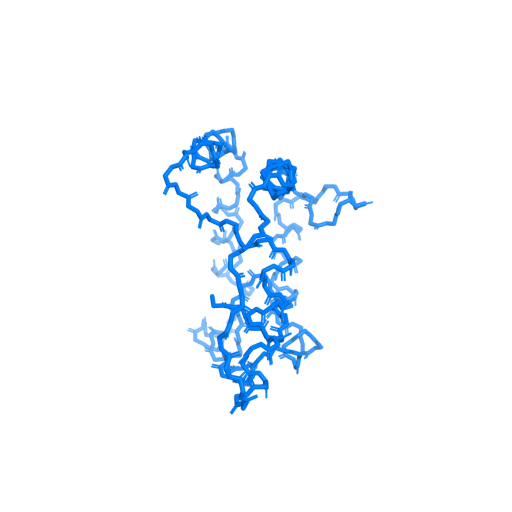Y A CA 1
ATOM 878 C C . GLY A 1 114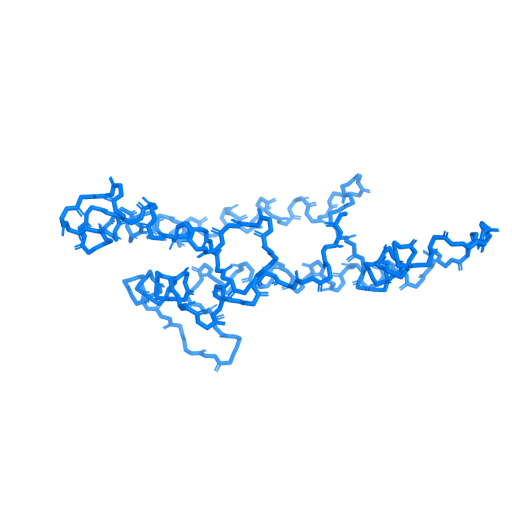 ? -9.493 7.329 0.602 1.00 94.62 114 GLY A C 1
ATOM 879 O O . GLY A 1 114 ? -9.206 8.012 -0.378 1.00 94.62 114 GLY A O 1
ATOM 880 N N . TYR A 1 115 ? -9.239 7.716 1.853 1.00 94.44 115 TYR A N 1
ATOM 881 C CA . TYR A 1 115 ? -8.511 8.936 2.195 1.00 94.44 115 TYR A CA 1
ATOM 882 C C . TYR A 1 115 ? -7.010 8.646 2.316 1.00 94.44 115 TYR A C 1
ATOM 884 O O . TYR A 1 115 ? -6.539 8.160 3.350 1.00 94.44 115 TYR A O 1
ATOM 892 N N . GLU A 1 116 ? -6.247 8.954 1.265 1.00 90.75 116 GLU A N 1
ATOM 893 C CA . GLU A 1 116 ? -4.780 8.898 1.313 1.00 90.75 116 GLU A CA 1
ATOM 894 C C . GLU A 1 116 ? -4.183 10.153 1.948 1.00 90.75 116 GLU A C 1
ATOM 896 O O . GLU A 1 116 ? -3.284 10.020 2.768 1.00 90.75 116 GLU A O 1
ATOM 901 N N . ASP A 1 117 ? -4.756 11.335 1.733 1.00 85.88 117 ASP A N 1
ATOM 902 C CA . ASP A 1 117 ? -4.371 12.551 2.454 1.00 85.88 117 ASP A CA 1
ATOM 903 C C . ASP A 1 117 ? -5.414 12.900 3.526 1.00 85.88 117 ASP A C 1
ATOM 905 O O . ASP A 1 117 ? -6.609 12.894 3.223 1.00 85.88 117 ASP A O 1
ATOM 909 N N . PRO A 1 118 ? -5.016 13.239 4.771 1.00 75.50 118 PRO A N 1
ATOM 910 C CA . PRO A 1 118 ? -5.964 13.599 5.832 1.00 75.50 118 PRO A CA 1
ATOM 911 C C . PRO A 1 118 ? -6.857 14.803 5.498 1.00 75.50 118 PRO A C 1
ATOM 913 O O . PRO A 1 118 ? -7.939 14.937 6.060 1.00 75.50 118 PRO A O 1
ATOM 916 N N . THR A 1 119 ? -6.400 15.679 4.601 1.00 79.56 119 THR A N 1
ATOM 917 C CA . THR A 1 119 ? -7.123 16.869 4.125 1.00 79.56 119 THR A CA 1
ATOM 918 C C . THR A 1 119 ? -7.714 16.689 2.726 1.00 79.56 119 THR A C 1
ATOM 920 O O . THR A 1 119 ? -8.285 17.632 2.184 1.00 79.56 119 THR A O 1
ATOM 923 N N . GLY A 1 120 ? -7.517 15.520 2.112 1.00 85.56 120 GLY A N 1
ATOM 924 C CA . GLY A 1 120 ? -7.935 15.233 0.746 1.00 85.56 120 GLY A CA 1
ATOM 925 C C . GLY A 1 120 ? -9.358 14.692 0.649 1.00 85.56 120 GLY A C 1
ATOM 926 O O . GLY A 1 120 ? -10.022 14.395 1.643 1.00 85.56 120 GLY A O 1
ATOM 927 N N . GLU A 1 121 ? -9.820 14.533 -0.587 1.00 90.88 121 GLU A N 1
ATOM 928 C CA . GLU A 1 121 ? -11.087 13.871 -0.886 1.00 90.88 121 GLU A CA 1
ATOM 929 C C . GLU A 1 121 ? -10.927 12.346 -0.921 1.00 90.88 121 GLU A C 1
ATOM 931 O O . GLU A 1 121 ? -9.856 11.813 -1.224 1.00 90.88 121 GLU A O 1
ATOM 936 N N . ALA A 1 122 ? -12.015 11.628 -0.634 1.00 93.75 122 ALA A N 1
ATOM 937 C CA . ALA A 1 122 ? -12.032 10.177 -0.748 1.00 93.75 122 ALA A CA 1
ATOM 938 C C . ALA A 1 122 ? -11.937 9.754 -2.219 1.00 93.75 122 ALA A C 1
ATOM 940 O O . ALA A 1 122 ? -12.785 10.102 -3.042 1.00 93.75 122 ALA A O 1
ATOM 941 N N . MET A 1 123 ? -10.936 8.940 -2.539 1.00 95.44 123 MET A N 1
ATOM 942 C CA . 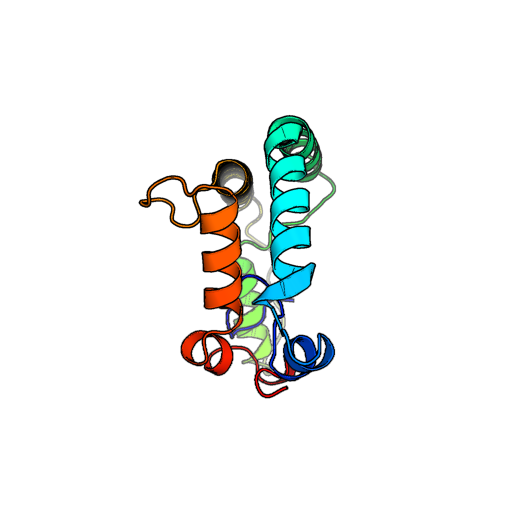MET A 1 123 ? -10.762 8.397 -3.882 1.00 95.44 123 MET A CA 1
ATOM 943 C C . MET A 1 123 ? -11.637 7.154 -4.102 1.00 95.44 123 MET A C 1
ATOM 945 O O . MET A 1 123 ? -11.899 6.370 -3.177 1.00 95.44 123 MET A O 1
ATOM 949 N N . SER A 1 124 ? -12.024 6.903 -5.358 1.00 97.12 124 SER A N 1
ATOM 950 C CA . SER A 1 124 ? -12.550 5.591 -5.758 1.00 97.12 124 SER A CA 1
ATOM 951 C C . SER A 1 124 ? -11.494 4.497 -5.560 1.00 97.12 124 SER A C 1
ATOM 953 O O . SER A 1 124 ? -10.324 4.788 -5.296 1.00 97.12 124 SER A O 1
ATOM 955 N N . VAL A 1 125 ? -11.889 3.227 -5.670 1.00 97.44 125 VAL A N 1
ATOM 956 C CA . VAL A 1 125 ? -10.934 2.117 -5.541 1.00 97.44 125 VAL A CA 1
ATOM 957 C C . VAL A 1 125 ? -9.879 2.193 -6.643 1.00 97.44 125 VAL A C 1
ATOM 959 O O . VAL A 1 125 ? -8.688 2.147 -6.356 1.00 97.44 125 VAL A O 1
ATOM 962 N N . GLU A 1 126 ? -10.314 2.394 -7.881 1.00 97.06 126 GLU A N 1
ATOM 963 C CA . GLU A 1 126 ? -9.461 2.513 -9.063 1.00 97.06 126 GLU A CA 1
ATOM 964 C C . GLU A 1 126 ? -8.521 3.723 -8.933 1.00 97.06 126 GLU A C 1
ATOM 966 O O . GLU A 1 126 ? -7.322 3.633 -9.199 1.00 97.06 126 GLU A O 1
ATOM 971 N N . GLY A 1 127 ? -9.046 4.853 -8.444 1.00 96.69 127 GLY A N 1
ATOM 972 C CA . GLY A 1 127 ? -8.267 6.064 -8.196 1.00 96.69 127 GLY A CA 1
ATOM 973 C C . GLY A 1 127 ? -7.199 5.868 -7.120 1.00 96.69 127 GLY A C 1
ATOM 974 O O . GLY A 1 127 ? -6.045 6.234 -7.339 1.00 96.69 127 GLY A O 1
ATOM 975 N N . GLN A 1 128 ? -7.559 5.249 -5.990 1.00 97.19 128 GLN A N 1
ATOM 976 C CA . GLN A 1 128 ? -6.625 4.969 -4.897 1.00 97.19 128 GLN A CA 1
ATOM 977 C C . GLN A 1 128 ? -5.525 4.003 -5.349 1.00 97.19 128 GLN A C 1
ATOM 979 O O . GLN A 1 128 ? -4.351 4.271 -5.110 1.00 97.19 128 GLN A O 1
ATOM 984 N N . VAL A 1 129 ? -5.873 2.913 -6.045 1.00 97.81 129 VAL A N 1
ATOM 985 C CA . VAL A 1 129 ? -4.882 1.959 -6.575 1.00 97.81 129 VAL A CA 1
ATOM 986 C C . VAL A 1 129 ? -3.917 2.661 -7.523 1.00 97.81 129 VAL A C 1
ATOM 988 O O . VAL A 1 129 ? -2.704 2.556 -7.347 1.00 97.81 129 VAL A O 1
ATOM 991 N N . LYS A 1 130 ? -4.435 3.427 -8.488 1.00 96.81 130 LYS A N 1
ATOM 992 C CA . LYS A 1 130 ? -3.601 4.158 -9.445 1.00 96.81 130 LYS A CA 1
ATOM 993 C C . LYS A 1 130 ? -2.664 5.143 -8.746 1.00 96.81 130 LYS A C 1
ATOM 995 O O . LYS A 1 130 ? -1.480 5.184 -9.073 1.00 96.81 130 LYS A O 1
ATOM 1000 N N . HIS A 1 131 ? -3.173 5.900 -7.776 1.00 96.12 131 HIS A N 1
ATOM 1001 C CA . HIS A 1 131 ? -2.373 6.834 -6.990 1.00 96.12 131 HIS A CA 1
ATOM 1002 C C . HIS A 1 131 ? -1.264 6.117 -6.212 1.00 96.12 131 HIS A C 1
ATOM 1004 O O . HIS A 1 131 ? -0.100 6.494 -6.311 1.00 96.12 131 HIS A O 1
ATOM 1010 N N . LEU A 1 132 ? -1.589 5.033 -5.506 1.00 97.06 132 LEU A N 1
ATOM 1011 C CA . LEU A 1 132 ? -0.609 4.274 -4.733 1.00 97.06 132 LEU A CA 1
ATOM 1012 C C . LEU A 1 132 ? 0.493 3.668 -5.613 1.00 97.06 132 LEU A C 1
ATOM 1014 O O . LEU A 1 132 ? 1.666 3.721 -5.246 1.00 97.06 132 LEU A O 1
ATOM 1018 N N . ILE A 1 133 ? 0.138 3.142 -6.790 1.00 97.38 133 ILE A N 1
ATOM 1019 C CA . ILE A 1 133 ? 1.104 2.639 -7.780 1.00 97.38 133 ILE A CA 1
ATOM 1020 C C . ILE A 1 133 ? 2.032 3.759 -8.261 1.00 97.38 133 ILE A C 1
ATOM 1022 O O . ILE A 1 133 ? 3.232 3.531 -8.422 1.00 97.38 133 ILE A O 1
ATOM 1026 N N . GLN A 1 134 ? 1.499 4.963 -8.485 1.00 95.88 134 GLN A N 1
ATOM 1027 C CA . GLN A 1 134 ? 2.297 6.121 -8.886 1.00 95.88 134 GLN A CA 1
ATOM 1028 C C . GLN A 1 134 ? 3.270 6.544 -7.782 1.00 95.88 134 GLN A C 1
ATOM 1030 O O . GLN A 1 134 ? 4.460 6.681 -8.054 1.00 95.88 134 GLN A O 1
ATOM 1035 N N . VAL A 1 135 ? 2.798 6.683 -6.539 1.00 95.88 135 VAL A N 1
ATOM 1036 C CA . VAL A 1 135 ? 3.646 7.077 -5.400 1.00 95.88 135 VAL A CA 1
ATOM 1037 C C . VAL A 1 135 ? 4.740 6.040 -5.141 1.00 95.88 135 VAL A C 1
ATOM 1039 O O . VAL A 1 135 ? 5.884 6.417 -4.896 1.00 95.88 135 VAL A O 1
ATOM 1042 N N . ALA A 1 136 ? 4.425 4.744 -5.251 1.00 96.50 136 ALA A N 1
ATOM 1043 C CA . ALA A 1 136 ? 5.383 3.654 -5.047 1.00 96.50 136 ALA A CA 1
ATOM 1044 C C . ALA A 1 136 ? 6.524 3.616 -6.080 1.00 96.50 136 ALA A C 1
ATOM 1046 O O . ALA A 1 136 ? 7.577 3.045 -5.804 1.00 96.50 136 ALA A O 1
ATOM 1047 N N . ARG A 1 137 ? 6.317 4.220 -7.256 1.00 94.88 137 ARG A N 1
ATOM 1048 C CA . ARG A 1 137 ? 7.272 4.243 -8.375 1.00 94.88 137 ARG A CA 1
ATOM 1049 C C . ARG A 1 137 ? 7.924 5.607 -8.589 1.00 94.88 137 ARG A C 1
ATOM 1051 O O . ARG A 1 137 ? 8.730 5.742 -9.506 1.00 94.88 137 ARG A O 1
ATOM 1058 N N . ASP A 1 138 ? 7.562 6.612 -7.796 1.00 95.62 138 ASP A N 1
ATOM 1059 C CA . ASP A 1 138 ? 8.057 7.974 -7.966 1.00 95.62 138 ASP A CA 1
ATOM 1060 C C . ASP A 1 138 ? 9.569 8.038 -7.674 1.00 95.62 138 ASP A C 1
ATOM 1062 O O . ASP A 1 138 ? 9.980 7.815 -6.527 1.00 95.62 138 ASP A O 1
ATOM 1066 N N . PRO A 1 139 ? 10.416 8.386 -8.667 1.00 94.00 139 PRO A N 1
ATOM 1067 C CA . PRO A 1 139 ? 11.855 8.517 -8.467 1.00 94.00 139 PRO A CA 1
ATOM 1068 C C . PRO A 1 139 ? 12.229 9.511 -7.362 1.00 94.00 139 PRO A C 1
ATOM 1070 O O . PRO A 1 139 ? 13.255 9.331 -6.707 1.00 94.00 139 PRO A O 1
ATOM 1073 N N . HIS A 1 140 ? 11.405 10.540 -7.125 1.00 94.62 140 HIS A N 1
ATOM 1074 C CA . HIS A 1 140 ? 11.640 11.524 -6.069 1.00 94.62 140 HIS A CA 1
ATOM 1075 C C . HIS A 1 140 ? 11.405 10.955 -4.665 1.00 94.62 140 HIS A C 1
ATOM 1077 O O . HIS A 1 140 ? 12.055 11.378 -3.708 1.00 94.62 140 HIS A O 1
ATOM 1083 N N . ASN A 1 141 ? 10.499 9.986 -4.527 1.00 93.94 141 ASN A N 1
ATOM 1084 C CA . ASN A 1 141 ? 10.304 9.275 -3.268 1.00 93.94 141 ASN A CA 1
ATOM 1085 C C . ASN A 1 141 ? 11.379 8.207 -3.094 1.00 93.94 141 ASN A C 1
ATOM 1087 O O . ASN A 1 141 ? 12.023 8.171 -2.047 1.00 93.94 141 ASN A O 1
ATOM 1091 N N . LEU A 1 142 ? 11.638 7.411 -4.134 1.00 93.06 142 LEU A N 1
ATOM 1092 C CA . LEU A 1 142 ? 12.612 6.319 -4.111 1.00 93.06 142 LEU A CA 1
ATOM 1093 C C . LEU A 1 142 ? 14.035 6.796 -3.788 1.00 93.06 142 LEU A C 1
ATOM 1095 O O . LEU A 1 142 ? 14.739 6.132 -3.030 1.00 93.06 142 LEU A O 1
ATOM 1099 N N . CYS A 1 143 ? 14.453 7.965 -4.286 1.00 90.38 143 CYS A N 1
ATOM 1100 C CA . CYS A 1 143 ? 15.799 8.485 -4.025 1.00 90.38 143 CYS A CA 1
ATOM 1101 C C . CYS A 1 143 ? 16.033 8.932 -2.571 1.00 90.38 143 CYS A C 1
ATOM 1103 O O . CYS A 1 143 ? 17.183 9.105 -2.170 1.00 90.38 143 CYS A O 1
ATOM 1105 N N . LYS A 1 144 ? 14.967 9.113 -1.780 1.00 90.88 144 LYS A N 1
ATOM 1106 C CA . LYS A 1 144 ? 15.044 9.508 -0.365 1.00 90.88 144 LYS A CA 1
ATOM 1107 C C . LYS A 1 144 ? 15.105 8.319 0.587 1.00 90.88 144 LYS A C 1
ATOM 1109 O O . LYS A 1 144 ? 15.362 8.525 1.768 1.00 90.88 144 LYS A O 1
ATOM 1114 N N . ILE A 1 145 ? 14.831 7.106 0.107 1.00 90.94 145 ILE A N 1
ATOM 1115 C CA . ILE A 1 145 ? 14.760 5.908 0.948 1.00 90.94 145 ILE A CA 1
ATOM 1116 C C . ILE A 1 145 ? 16.171 5.441 1.313 1.00 90.94 145 ILE A C 1
ATOM 1118 O O . ILE A 1 145 ? 17.133 5.634 0.571 1.00 90.94 145 ILE A O 1
ATOM 1122 N N . TYR A 1 146 ? 16.286 4.793 2.471 1.00 90.50 146 TYR A N 1
ATOM 1123 C CA . TYR A 1 146 ? 17.512 4.149 2.929 1.00 90.50 146 TYR A CA 1
ATOM 1124 C C . TYR A 1 146 ? 18.158 3.273 1.827 1.00 90.50 146 TYR A C 1
ATOM 1126 O O . TYR A 1 146 ? 17.479 2.396 1.286 1.00 90.50 146 TYR A O 1
ATOM 1134 N N . PRO A 1 147 ? 19.466 3.421 1.527 1.00 88.31 147 PRO A N 1
ATOM 1135 C CA . PRO A 1 147 ? 20.116 2.691 0.435 1.00 88.31 147 PRO A CA 1
ATOM 1136 C C . PRO A 1 147 ? 19.994 1.165 0.516 1.00 88.31 147 PRO A C 1
ATOM 1138 O O . PRO A 1 147 ? 19.834 0.514 -0.510 1.00 88.31 147 PRO A O 1
ATOM 1141 N N . GLY A 1 148 ? 19.993 0.576 1.718 1.00 89.69 148 GLY A N 1
ATOM 1142 C CA . GLY A 1 148 ? 19.820 -0.874 1.888 1.00 89.69 148 GLY A CA 1
ATOM 1143 C C . GLY A 1 148 ? 18.443 -1.399 1.463 1.00 89.69 148 GLY A C 1
ATOM 1144 O O . GLY A 1 148 ? 18.261 -2.604 1.329 1.00 89.69 148 GLY A O 1
ATOM 1145 N N . TRP A 1 149 ? 17.477 -0.512 1.209 1.00 91.88 149 TRP A N 1
ATOM 1146 C CA . TRP A 1 149 ? 16.201 -0.874 0.601 1.00 91.88 149 TRP A CA 1
ATOM 1147 C C . TRP A 1 149 ? 16.358 -1.220 -0.892 1.00 91.88 149 TRP A C 1
ATOM 1149 O O . TRP A 1 149 ? 15.506 -1.916 -1.432 1.00 91.88 149 TRP A O 1
ATOM 1159 N N . GLY A 1 150 ? 17.430 -0.790 -1.565 1.00 91.62 150 GLY A N 1
ATOM 1160 C CA . GLY A 1 150 ? 17.655 -1.027 -2.995 1.00 91.62 150 GLY A CA 1
ATOM 1161 C C . GLY A 1 150 ? 16.666 -0.300 -3.920 1.00 91.62 150 GLY A C 1
ATOM 1162 O O . GLY A 1 150 ? 16.025 -0.960 -4.732 1.00 91.62 150 GLY A O 1
ATOM 1163 N N . PRO A 1 151 ? 16.501 1.036 -3.821 1.00 90.12 151 PRO A N 1
ATOM 1164 C CA . PRO A 1 151 ? 15.548 1.799 -4.641 1.00 90.12 151 PRO A CA 1
ATOM 1165 C C . PRO A 1 151 ? 15.863 1.843 -6.146 1.00 90.12 151 PRO A C 1
ATOM 1167 O O . PRO A 1 151 ? 15.013 2.259 -6.925 1.00 90.12 151 PRO A O 1
ATOM 1170 N N . TRP A 1 152 ? 17.077 1.458 -6.550 1.00 89.44 152 TRP A N 1
ATOM 1171 C CA . TRP A 1 152 ? 17.538 1.416 -7.948 1.00 89.44 152 TRP A CA 1
ATOM 1172 C C . TRP A 1 152 ? 17.276 0.079 -8.655 1.00 89.44 152 TRP A C 1
ATOM 1174 O O . TRP A 1 152 ? 17.588 -0.044 -9.845 1.00 89.44 152 TRP A O 1
ATOM 1184 N N . LEU A 1 153 ? 16.815 -0.920 -7.894 1.00 85.31 153 LEU A N 1
ATOM 1185 C CA . LEU A 1 153 ? 16.338 -2.200 -8.410 1.00 85.31 153 LEU A CA 1
ATOM 1186 C C . LEU A 1 153 ? 14.930 -2.032 -8.999 1.00 85.31 153 LEU A C 1
ATOM 1188 O O . LEU A 1 153 ? 14.510 -0.905 -9.340 1.00 85.31 153 LEU A O 1
#

InterPro domains:
  IPR000403 Phosphatidylinositol 3-/4-kinase, catalytic domain [PF00454] (4-64)
  IPR000403 Phosphatidylinositol 3-/4-kinase, catalytic domain [PS50290] (1-103)
  IPR003152 FATC domain [PF02260] (123-153)
  IPR003152 FATC domain [PS51190] (121-153)
  IPR003152 FATC domain [SM01343] (121-153)
  IPR011009 Protein kinase-like domain superfamily [SSF56112] (5-74)
  IPR036940 Phosphatidylinositol 3-/4-kinase, catalytic domain superfamily [G3DSA:1.10.1070.11] (3-116)
  IPR038980 Serine/threonine-protein kinase ATM, plant [PTHR37079] (2-153)

Foldseek 3Di:
DADPFDQQAPDADAPVNQVVVPPCRCVPPNLVVQLVVLVVCLVCVVVVLVVLVVQLPPPVRPPDDQVVNSVVVVVCVVPPDDDDDDDDDPPPVPVSSVVVSVVVSVVSSCVSQQNPDPPDDRDRSSRSSVVSSCSNHPPVSLVRGDVVVPNND

Radius of gyration: 19.31 Å; chains: 1; bounding box: 47×26×56 Å

pLDDT: mean 82.62, std 17.18, range [37.31, 98.25]

Secondary structure (DSSP, 8-state):
---SSPP-SSS---HHHHHTT-TTGGGTHHHHHHHHHHHHHHHTHHHHHHHHHHHHT-TT---PPPHHHHHHHHHHHH--SS--------SSHHHHHHHHHHHHHHHHHHHHHT-SSTTSPPPPHHHHHHHHHHHHH-HHHHTTS-GGG-TT-

Sequence (153 aa):
MTLITPETVPFRLTRDVVDGMGCNGVDGVFTRCCEETLKVLRKKGNALATIVEVFIHDPLYNWTLSPGRALQVQKDKADNDVQMLVDAAADDDDENVADLAARVLLRVKQKLQGYEDPTGEAMSVEGQVKHLIQVARDPHNLCKIYPGWGPWL

Organism: Aphanomyces astaci (NCBI:txid112090)